Protein AF-A0A2H3KQG9-F1 (afdb_monomer)

Structure (mmCIF, N/CA/C/O backbone):
data_AF-A0A2H3KQG9-F1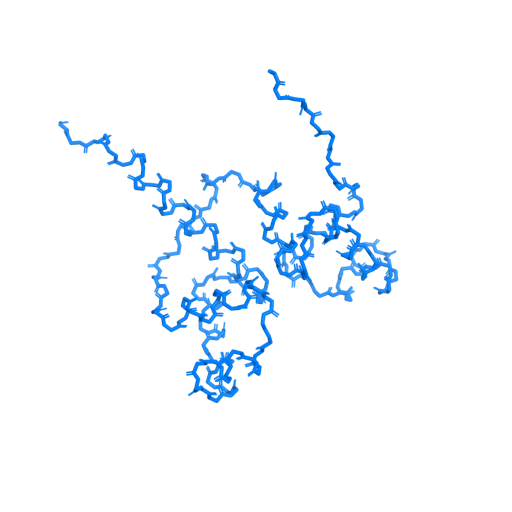
#
_entry.id   AF-A0A2H3KQG9-F1
#
loop_
_atom_site.group_PDB
_atom_site.id
_atom_site.type_symbol
_atom_site.label_atom_id
_atom_site.label_alt_id
_atom_site.label_comp_id
_atom_site.label_asym_id
_atom_site.label_entity_id
_atom_site.label_seq_id
_atom_site.pdbx_PDB_ins_code
_atom_site.Cartn_x
_atom_site.Cartn_y
_atom_site.Cartn_z
_atom_site.occupancy
_atom_site.B_iso_or_equiv
_atom_site.auth_seq_id
_atom_site.auth_comp_id
_atom_site.auth_asym_id
_atom_site.auth_atom_id
_atom_site.pdbx_PDB_model_num
ATOM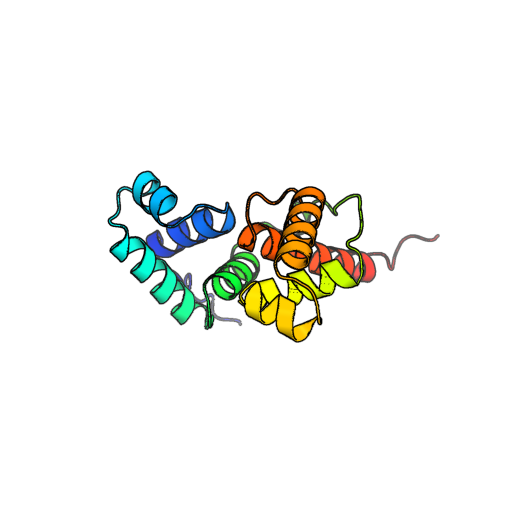 1 N N . MET A 1 1 ? -30.375 9.074 -8.360 1.00 32.75 1 MET A N 1
ATOM 2 C CA . MET A 1 1 ? -29.918 9.380 -6.988 1.00 32.75 1 MET A CA 1
ATOM 3 C C . MET A 1 1 ? -28.963 8.277 -6.554 1.00 32.75 1 MET A C 1
ATOM 5 O O . MET A 1 1 ? -29.445 7.164 -6.377 1.00 32.75 1 MET A O 1
ATOM 9 N N . PRO A 1 2 ? -27.638 8.489 -6.470 1.00 36.84 2 PRO A N 1
ATOM 10 C CA . PRO A 1 2 ? -26.754 7.449 -5.963 1.00 36.84 2 PRO A CA 1
ATOM 11 C C . PRO A 1 2 ? -26.959 7.352 -4.448 1.00 36.84 2 PRO A C 1
ATOM 13 O O . PRO A 1 2 ? -26.798 8.327 -3.719 1.00 36.84 2 PRO A O 1
ATOM 16 N N . THR A 1 3 ? -27.390 6.180 -3.995 1.00 39.91 3 THR A N 1
ATOM 17 C CA . THR A 1 3 ? -27.485 5.800 -2.585 1.00 39.91 3 THR A CA 1
ATOM 18 C C . THR A 1 3 ? -26.174 6.116 -1.876 1.00 39.91 3 THR A C 1
ATOM 20 O O . THR A 1 3 ? -25.122 5.599 -2.253 1.00 39.91 3 THR A O 1
ATOM 23 N N . ILE A 1 4 ? -26.250 6.962 -0.849 1.00 45.50 4 ILE A N 1
ATOM 24 C CA . ILE A 1 4 ? -25.166 7.250 0.093 1.00 45.50 4 ILE A CA 1
ATOM 25 C C . ILE A 1 4 ? -24.890 5.942 0.841 1.00 45.50 4 ILE A C 1
ATOM 27 O O . ILE A 1 4 ? -25.519 5.639 1.853 1.00 45.50 4 ILE A O 1
ATOM 31 N N . ASN A 1 5 ? -24.031 5.097 0.274 1.00 45.66 5 ASN A N 1
ATOM 32 C CA . ASN A 1 5 ? -23.670 3.830 0.885 1.00 45.66 5 ASN A CA 1
ATOM 33 C C . ASN A 1 5 ? -22.787 4.144 2.101 1.00 45.66 5 ASN A C 1
ATOM 35 O O . ASN A 1 5 ? -21.781 4.845 1.977 1.00 45.66 5 ASN A O 1
ATOM 39 N N . ARG A 1 6 ? -23.215 3.676 3.280 1.00 52.88 6 ARG A N 1
ATOM 40 C CA . ARG A 1 6 ? -22.482 3.722 4.560 1.00 52.88 6 ARG A CA 1
ATOM 41 C C . ARG A 1 6 ? -21.002 3.360 4.362 1.00 52.88 6 ARG A C 1
ATOM 43 O O . ARG A 1 6 ? -20.697 2.620 3.427 1.00 52.88 6 ARG A O 1
ATOM 50 N N . PRO A 1 7 ? -20.086 3.811 5.246 1.00 56.03 7 PRO A N 1
ATOM 51 C CA . PRO A 1 7 ? -18.671 3.502 5.092 1.00 56.03 7 PRO A CA 1
ATOM 52 C C . PRO A 1 7 ? -18.502 1.984 4.977 1.00 56.03 7 PRO A C 1
ATOM 54 O O . PRO A 1 7 ? -18.901 1.236 5.867 1.00 56.03 7 PRO A O 1
ATOM 57 N N . LEU A 1 8 ? -17.954 1.548 3.839 1.00 73.38 8 LEU A N 1
ATOM 58 C CA . LEU A 1 8 ? -17.726 0.145 3.492 1.00 73.38 8 LEU A CA 1
ATOM 59 C C . LEU A 1 8 ? -16.904 -0.573 4.579 1.00 73.38 8 LEU A C 1
ATOM 61 O O . LEU A 1 8 ? -17.028 -1.783 4.744 1.00 73.38 8 LEU A O 1
ATOM 65 N N . LEU A 1 9 ? -16.111 0.186 5.349 1.00 84.75 9 LEU A N 1
ATOM 66 C CA . LEU A 1 9 ? -15.284 -0.274 6.461 1.00 84.75 9 LEU A CA 1
ATOM 67 C C . LEU A 1 9 ? -15.798 0.184 7.833 1.00 84.75 9 LEU A C 1
ATOM 69 O O . LEU A 1 9 ? -16.327 1.284 7.997 1.00 84.75 9 LEU A O 1
ATOM 73 N N . THR A 1 10 ? -15.562 -0.647 8.849 1.00 89.88 10 THR A N 1
ATOM 74 C CA . THR A 1 10 ? -15.782 -0.278 10.256 1.00 89.88 10 THR A CA 1
ATOM 75 C C . THR A 1 10 ? -14.740 0.747 10.728 1.00 89.88 10 THR A C 1
ATOM 77 O O . THR A 1 10 ? -13.658 0.824 10.143 1.00 89.88 10 THR A O 1
ATOM 80 N N . PRO A 1 11 ? -14.988 1.504 11.818 1.00 89.44 11 PRO A N 1
ATOM 81 C CA . PRO A 1 11 ? -14.005 2.452 12.354 1.00 89.44 11 PRO A CA 1
ATOM 82 C C . PRO A 1 11 ? -12.636 1.819 12.647 1.00 89.44 11 PRO A C 1
ATOM 84 O O . PRO A 1 11 ? -11.604 2.396 12.320 1.00 89.44 11 PRO A O 1
ATOM 87 N N . ARG A 1 12 ? -12.618 0.589 13.184 1.00 90.56 12 ARG A N 1
ATOM 88 C CA . ARG A 1 12 ? -11.374 -0.140 13.481 1.00 90.56 12 ARG A CA 1
ATOM 89 C C . ARG A 1 12 ? -10.616 -0.556 12.229 1.00 90.56 12 ARG A C 1
ATOM 91 O O . ARG A 1 12 ? -9.397 -0.426 12.186 1.00 90.56 12 ARG A O 1
ATOM 98 N N . GLU A 1 13 ? -11.323 -1.016 11.204 1.00 92.31 13 GLU A N 1
ATOM 99 C CA . GLU A 1 13 ? -10.710 -1.292 9.904 1.00 92.31 13 GLU A CA 1
ATOM 100 C C . GLU A 1 13 ? -10.140 -0.010 9.286 1.00 92.31 13 GLU A C 1
ATOM 102 O O . GLU A 1 13 ? -9.042 -0.027 8.741 1.00 92.31 13 GLU A O 1
ATOM 107 N N . HIS A 1 14 ? -10.845 1.113 9.437 1.00 91.94 14 HIS A N 1
ATOM 108 C CA . HIS A 1 14 ? -10.384 2.433 9.017 1.00 91.94 14 HIS A CA 1
ATOM 109 C C . HIS A 1 14 ? -9.067 2.829 9.695 1.00 91.94 14 HIS A C 1
ATOM 111 O O . HIS A 1 14 ? -8.133 3.259 9.019 1.00 91.94 14 HIS A O 1
ATOM 117 N N . ASP A 1 15 ? -8.969 2.663 11.015 1.00 93.44 15 ASP A N 1
ATOM 118 C CA . ASP A 1 15 ? -7.755 2.983 11.769 1.00 93.44 15 ASP A CA 1
ATOM 119 C C . ASP A 1 15 ? -6.575 2.113 11.329 1.00 93.44 15 ASP A C 1
ATOM 121 O O . ASP A 1 15 ? -5.486 2.628 11.070 1.00 93.44 15 ASP A O 1
ATOM 125 N N . VAL A 1 16 ? -6.803 0.808 11.160 1.00 94.25 16 VAL A N 1
ATOM 126 C CA . VAL A 1 16 ? -5.787 -0.123 10.651 1.00 94.25 16 VAL A CA 1
ATOM 127 C C . VAL A 1 16 ? -5.335 0.287 9.248 1.00 94.25 16 VAL A C 1
ATOM 129 O O . VAL A 1 16 ? -4.136 0.428 9.010 1.00 94.25 16 VAL A O 1
ATOM 132 N N . MET A 1 17 ? -6.265 0.543 8.326 1.00 92.88 17 MET A N 1
ATOM 133 C CA . MET A 1 1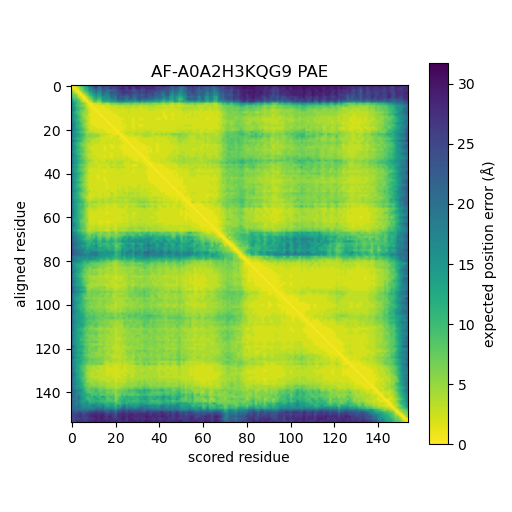7 ? -5.940 0.915 6.945 1.00 92.88 17 MET A CA 1
ATOM 134 C C . MET A 1 17 ? -5.245 2.276 6.852 1.00 92.88 17 MET A C 1
ATOM 136 O O . MET A 1 17 ? -4.327 2.436 6.046 1.00 92.88 17 MET A O 1
ATOM 140 N N . ARG A 1 18 ? -5.590 3.233 7.724 1.00 92.12 18 ARG A N 1
ATOM 141 C CA . ARG A 1 18 ? -4.868 4.508 7.849 1.00 92.12 18 ARG A CA 1
ATOM 142 C C . ARG A 1 18 ? -3.409 4.274 8.245 1.00 92.12 18 ARG A C 1
ATOM 144 O O . ARG A 1 18 ? -2.514 4.845 7.629 1.00 92.12 18 ARG A O 1
ATOM 151 N N . LEU A 1 19 ? -3.144 3.402 9.217 1.00 91.69 19 LEU A N 1
ATOM 152 C CA . LEU A 1 19 ? -1.770 3.095 9.625 1.00 91.69 19 LEU A CA 1
ATOM 153 C C . LEU A 1 19 ? -0.994 2.319 8.554 1.00 91.69 19 LEU A C 1
ATOM 155 O O . LEU A 1 19 ? 0.195 2.590 8.359 1.00 91.69 19 LEU A O 1
ATOM 159 N N . VAL A 1 20 ? -1.664 1.427 7.813 1.00 91.88 20 VAL A N 1
ATOM 160 C CA . VAL A 1 20 ? -1.088 0.752 6.636 1.00 91.88 20 VAL A CA 1
ATOM 161 C C . VAL A 1 20 ? -0.676 1.773 5.571 1.00 91.88 20 VAL A C 1
ATOM 163 O O . VAL A 1 20 ? 0.430 1.660 5.039 1.00 91.88 20 VAL A O 1
ATOM 166 N N . LEU A 1 21 ? -1.510 2.784 5.294 1.00 88.88 21 LEU A N 1
ATOM 167 C CA . LEU A 1 21 ? -1.168 3.886 4.385 1.00 88.88 21 LEU A CA 1
ATOM 168 C C . LEU A 1 21 ? 0.041 4.689 4.869 1.00 88.88 21 LEU A C 1
ATOM 170 O O . LEU A 1 21 ? 0.940 4.969 4.081 1.00 88.88 21 LEU A O 1
ATOM 174 N N . CYS A 1 22 ? 0.101 5.009 6.164 1.00 85.75 22 CYS A N 1
ATOM 175 C CA . CYS A 1 22 ? 1.250 5.690 6.774 1.00 85.75 22 CYS A CA 1
ATOM 176 C C . CYS A 1 22 ? 2.525 4.831 6.786 1.00 85.75 22 CYS A C 1
ATOM 178 O O . CYS A 1 22 ? 3.601 5.300 7.145 1.00 85.75 22 CYS A O 1
ATOM 180 N N . GLY A 1 23 ? 2.411 3.567 6.393 1.00 86.44 23 GLY A N 1
ATOM 181 C CA . GLY A 1 23 ? 3.528 2.679 6.182 1.00 86.44 23 GLY A CA 1
ATOM 182 C C . GLY A 1 23 ? 3.941 1.848 7.397 1.00 86.44 23 GLY A C 1
ATOM 183 O O . GLY A 1 23 ? 5.030 1.265 7.390 1.00 86.44 23 GLY A O 1
ATOM 184 N N . HIS A 1 24 ? 3.075 1.750 8.404 1.00 86.19 24 HIS A N 1
ATOM 185 C CA . HIS A 1 24 ? 3.325 0.944 9.593 1.00 86.19 24 HIS A CA 1
ATOM 186 C C . HIS A 1 24 ? 3.297 -0.549 9.250 1.00 86.19 24 HIS A C 1
ATOM 188 O O . HIS A 1 24 ? 2.472 -1.021 8.459 1.00 86.19 24 HIS A O 1
ATOM 194 N N . ASN A 1 25 ? 4.217 -1.302 9.850 1.00 90.88 25 ASN A N 1
ATOM 195 C CA . ASN A 1 25 ? 4.166 -2.758 9.835 1.00 90.88 25 ASN A CA 1
ATOM 196 C C . ASN A 1 25 ? 3.148 -3.277 10.864 1.00 90.88 25 ASN A C 1
ATOM 198 O O . ASN A 1 25 ? 2.693 -2.541 11.736 1.00 90.88 25 ASN A O 1
ATOM 202 N N . ASP A 1 26 ? 2.803 -4.558 10.780 1.00 91.19 26 ASP A N 1
ATOM 203 C CA . ASP A 1 26 ? 1.715 -5.136 11.576 1.00 91.19 26 ASP A CA 1
ATOM 204 C C . ASP A 1 26 ? 1.991 -5.058 13.089 1.00 91.19 26 ASP A C 1
ATOM 206 O O . ASP A 1 26 ? 1.065 -4.852 13.869 1.00 91.19 26 ASP A O 1
ATOM 210 N N . GLY A 1 27 ? 3.263 -5.124 13.504 1.00 91.50 27 GLY A N 1
ATOM 211 C CA . GLY A 1 27 ? 3.677 -4.941 14.900 1.00 91.50 27 GLY A CA 1
ATOM 212 C C . GLY A 1 27 ? 3.536 -3.505 15.392 1.00 91.50 27 GLY A C 1
ATOM 213 O O . GLY A 1 27 ? 3.056 -3.280 16.498 1.00 91.50 27 GLY A O 1
ATOM 214 N N . GLN A 1 28 ? 3.887 -2.527 14.559 1.00 92.81 28 GLN A N 1
ATOM 215 C CA . GLN A 1 28 ? 3.680 -1.113 14.866 1.00 92.81 28 GLN A CA 1
ATOM 216 C C . GLN A 1 28 ? 2.187 -0.777 14.944 1.00 92.81 28 GLN A C 1
ATOM 218 O O . GLN A 1 28 ? 1.767 -0.082 15.863 1.00 92.81 28 GLN A O 1
ATOM 223 N N . ILE A 1 29 ? 1.376 -1.317 14.028 1.00 92.88 29 ILE A N 1
ATOM 224 C CA . ILE A 1 29 ? -0.086 -1.159 14.048 1.00 92.88 29 ILE A CA 1
ATOM 225 C C . ILE A 1 29 ? -0.669 -1.773 15.325 1.00 92.88 29 ILE A C 1
ATOM 227 O O . ILE A 1 29 ? -1.487 -1.144 15.992 1.00 92.88 29 ILE A O 1
ATOM 231 N N . ALA A 1 30 ? -0.231 -2.984 15.678 1.00 94.75 30 ALA A N 1
ATOM 232 C CA . ALA A 1 30 ? -0.659 -3.680 16.886 1.00 94.75 30 ALA A CA 1
ATOM 233 C C . ALA A 1 30 ? -0.343 -2.862 18.144 1.00 94.75 30 ALA A C 1
ATOM 235 O O . ALA A 1 30 ? -1.232 -2.625 18.960 1.00 94.75 30 ALA A O 1
ATOM 236 N N . ALA A 1 31 ? 0.890 -2.362 18.257 1.00 94.12 31 ALA A N 1
ATOM 237 C CA . ALA A 1 31 ? 1.311 -1.523 19.372 1.00 94.12 31 ALA A CA 1
ATOM 238 C C . ALA A 1 31 ? 0.509 -0.214 19.449 1.00 94.12 31 ALA A C 1
ATOM 240 O O . ALA A 1 31 ? 0.063 0.174 20.524 1.00 94.12 31 ALA A O 1
ATOM 241 N N . GLN A 1 32 ? 0.282 0.446 18.311 1.00 94.12 32 GLN A N 1
ATOM 242 C CA . GLN A 1 32 ? -0.385 1.746 18.261 1.00 94.12 32 GLN A CA 1
ATOM 243 C C . GLN A 1 32 ? -1.895 1.668 18.516 1.00 94.12 32 GLN A C 1
ATOM 245 O O . GLN A 1 32 ? -2.479 2.609 19.046 1.00 94.12 32 GLN A O 1
ATOM 250 N N . LEU A 1 33 ? -2.536 0.560 18.139 1.00 94.88 33 LEU A N 1
ATOM 251 C CA . LEU A 1 33 ? -3.969 0.345 18.354 1.00 94.88 33 LEU A CA 1
ATOM 252 C C . LEU A 1 33 ? -4.279 -0.492 19.601 1.00 94.88 33 LEU A C 1
ATOM 254 O O . LEU A 1 33 ? -5.456 -0.746 19.861 1.00 94.88 33 LEU A O 1
ATOM 258 N N . TYR A 1 34 ? -3.256 -0.905 20.357 1.00 95.31 34 TYR A N 1
ATOM 259 C CA . TYR A 1 34 ? -3.364 -1.818 21.501 1.00 95.31 34 TYR A CA 1
ATOM 260 C C . TYR A 1 34 ? -4.087 -3.127 21.139 1.00 95.31 34 TYR A C 1
ATOM 262 O O . TYR A 1 34 ? -5.015 -3.566 21.818 1.00 95.31 34 TYR A O 1
ATOM 270 N N . LEU A 1 35 ? -3.679 -3.741 20.026 1.00 93.50 35 LEU A N 1
ATOM 271 C CA . LEU A 1 35 ? -4.250 -4.976 19.484 1.00 93.50 35 LEU A CA 1
ATOM 272 C C . LEU A 1 35 ? -3.219 -6.108 19.468 1.00 93.50 35 LEU A C 1
ATOM 274 O O . LEU A 1 35 ? -2.014 -5.876 19.452 1.00 93.50 35 LEU A O 1
ATOM 278 N N . GLY A 1 36 ? -3.695 -7.352 19.395 1.00 94.88 36 GLY A N 1
ATOM 279 C CA . GLY A 1 36 ? -2.839 -8.487 19.056 1.00 94.88 36 GLY A CA 1
ATOM 280 C C . GLY A 1 36 ? -2.434 -8.462 17.577 1.00 94.88 36 GLY A C 1
ATOM 281 O O . GLY A 1 36 ? -3.223 -8.062 16.720 1.00 94.88 36 GLY A O 1
ATOM 282 N N . LEU A 1 37 ? -1.229 -8.952 17.258 1.00 94.06 37 LEU A N 1
ATOM 283 C CA . LEU A 1 37 ? -0.726 -9.064 15.877 1.00 94.06 37 LEU A CA 1
ATOM 284 C C . LEU A 1 37 ? -1.717 -9.771 14.944 1.00 94.06 37 LEU A C 1
ATOM 286 O O . LEU A 1 37 ? -2.013 -9.279 13.859 1.00 94.06 37 LEU A O 1
ATOM 290 N N . HIS A 1 38 ? -2.274 -10.899 15.392 1.00 95.06 38 HIS A N 1
ATOM 291 C CA . HIS A 1 38 ? -3.248 -11.652 14.607 1.00 95.06 38 HIS A CA 1
ATOM 292 C C . HIS A 1 38 ? -4.527 -10.845 14.352 1.00 95.06 38 HIS A C 1
ATOM 294 O O . HIS A 1 38 ? -5.056 -10.860 13.247 1.00 95.06 38 HIS A O 1
ATOM 300 N N . THR A 1 39 ? -4.980 -10.063 15.335 1.00 95.12 39 THR A N 1
ATOM 301 C CA . THR A 1 39 ? -6.145 -9.184 15.194 1.00 95.12 39 THR A CA 1
ATOM 302 C C . THR A 1 39 ? -5.923 -8.128 14.111 1.00 95.12 39 THR A C 1
ATOM 304 O O . THR A 1 39 ? -6.829 -7.851 13.328 1.00 95.12 39 THR A O 1
ATOM 307 N N . VAL A 1 40 ? -4.714 -7.565 14.023 1.00 94.75 40 VAL A N 1
ATOM 308 C CA . VAL A 1 40 ? -4.349 -6.634 12.945 1.00 94.75 40 VAL A CA 1
ATOM 309 C C . VAL A 1 40 ? -4.428 -7.324 11.587 1.00 94.75 40 VAL A C 1
ATOM 311 O O . VAL A 1 40 ? -5.050 -6.785 10.674 1.00 94.75 40 VAL A O 1
ATOM 314 N N . THR A 1 41 ? -3.853 -8.523 11.453 1.00 93.88 41 THR A N 1
ATOM 315 C CA . THR A 1 41 ? -3.933 -9.302 10.210 1.00 93.88 41 THR A CA 1
ATOM 316 C C . THR A 1 41 ? -5.385 -9.556 9.807 1.00 93.88 41 THR A C 1
ATOM 318 O O . THR A 1 41 ? -5.741 -9.309 8.654 1.00 93.88 41 THR A O 1
ATOM 321 N N . THR A 1 42 ? -6.240 -9.945 10.756 1.00 94.56 42 THR A N 1
ATOM 322 C CA . THR A 1 42 ? -7.676 -10.138 10.526 1.00 94.56 42 THR A CA 1
ATOM 323 C C . THR A 1 42 ? -8.346 -8.854 10.043 1.00 94.56 42 THR A C 1
ATOM 325 O O . THR A 1 42 ? -9.069 -8.885 9.050 1.00 94.56 42 THR A O 1
ATOM 328 N N . TYR A 1 43 ? -8.086 -7.705 10.676 1.00 94.31 43 TYR A N 1
ATOM 329 C CA . TYR A 1 43 ? -8.659 -6.433 10.225 1.00 94.31 43 TYR A CA 1
ATOM 330 C C . TYR A 1 43 ? -8.190 -6.038 8.821 1.00 94.31 43 TYR A C 1
ATOM 332 O O . TYR A 1 43 ? -9.009 -5.581 8.027 1.00 94.31 43 TYR A O 1
ATOM 340 N N . ILE A 1 44 ? -6.914 -6.254 8.481 1.00 93.25 44 ILE A N 1
ATOM 341 C CA . ILE A 1 44 ? -6.396 -6.006 7.124 1.00 93.25 44 ILE A CA 1
ATOM 342 C C . ILE A 1 44 ? -7.101 -6.915 6.107 1.00 93.25 44 ILE A C 1
ATOM 344 O O . ILE A 1 44 ? -7.469 -6.453 5.029 1.00 93.25 44 ILE A O 1
ATOM 348 N N . GLN A 1 45 ? -7.316 -8.191 6.437 1.00 92.38 45 GLN A N 1
ATOM 349 C CA . GLN A 1 45 ? -8.012 -9.144 5.567 1.00 92.38 45 GLN A CA 1
ATOM 350 C C . GLN A 1 45 ? -9.489 -8.783 5.376 1.00 92.38 45 GLN A C 1
ATOM 352 O O . GLN A 1 45 ? -9.964 -8.764 4.243 1.00 92.38 45 GLN A O 1
ATOM 357 N N . LEU A 1 46 ? -10.204 -8.447 6.454 1.00 92.88 46 LEU A N 1
ATOM 358 C CA . LEU A 1 46 ? -11.605 -8.019 6.392 1.00 92.88 46 LEU A CA 1
ATOM 359 C C . LEU A 1 46 ? -11.760 -6.729 5.583 1.00 92.88 46 LEU A C 1
ATOM 361 O O . LEU A 1 46 ? -12.624 -6.649 4.711 1.00 92.88 46 LEU A O 1
ATOM 365 N N . ALA A 1 47 ? -10.894 -5.743 5.830 1.00 92.06 47 ALA A N 1
ATOM 366 C CA . ALA A 1 47 ? -10.835 -4.511 5.053 1.00 92.06 47 ALA A CA 1
ATOM 367 C C . ALA A 1 47 ? -10.556 -4.793 3.571 1.00 92.06 47 ALA A C 1
ATOM 369 O O . ALA A 1 47 ? -11.228 -4.244 2.700 1.00 92.06 47 ALA A O 1
ATOM 370 N N . GLY A 1 48 ? -9.601 -5.682 3.285 1.00 91.38 48 GLY A N 1
ATOM 371 C CA . GLY A 1 48 ? -9.278 -6.126 1.934 1.00 91.38 48 GLY A CA 1
ATOM 372 C C . GLY A 1 48 ? -10.475 -6.761 1.233 1.00 91.38 48 GLY A C 1
ATOM 373 O O . GLY A 1 48 ? -10.817 -6.336 0.138 1.00 91.38 48 GLY A O 1
ATOM 374 N N . HIS A 1 49 ? -11.168 -7.696 1.882 1.00 91.56 49 HIS A N 1
ATOM 375 C CA . HIS A 1 49 ? -12.363 -8.337 1.333 1.00 91.56 49 HIS A CA 1
ATOM 376 C C . HIS A 1 49 ? -13.480 -7.326 1.044 1.00 91.56 49 HIS A C 1
ATOM 378 O O . HIS A 1 49 ? -14.077 -7.343 -0.027 1.00 91.56 49 HIS A O 1
ATOM 384 N N . LYS A 1 50 ? -13.730 -6.393 1.970 1.00 90.88 50 LYS A N 1
ATOM 385 C CA . LYS A 1 50 ? -14.728 -5.328 1.791 1.00 90.88 50 LYS A CA 1
ATOM 386 C C . LYS A 1 50 ? -14.386 -4.400 0.630 1.00 90.88 50 LYS A C 1
ATOM 388 O O . LYS A 1 50 ? -15.282 -3.983 -0.089 1.00 90.88 50 LYS A O 1
ATOM 393 N N . LEU A 1 51 ? -13.102 -4.112 0.432 1.00 89.38 51 LEU A N 1
ATOM 394 C CA . LEU A 1 51 ? -12.599 -3.311 -0.685 1.00 89.38 51 LEU A CA 1
ATOM 395 C C . LEU A 1 51 ? -12.383 -4.129 -1.967 1.00 89.38 51 LEU A C 1
ATOM 397 O O . LEU A 1 51 ? -11.902 -3.575 -2.954 1.00 89.38 51 LEU A O 1
ATOM 401 N N . ASP A 1 52 ? -12.704 -5.426 -1.982 1.00 89.56 52 ASP A N 1
ATOM 402 C CA . ASP A 1 52 ? -12.433 -6.324 -3.111 1.00 89.56 52 ASP A CA 1
ATOM 403 C C . ASP A 1 52 ? -10.938 -6.320 -3.521 1.00 89.56 52 ASP A C 1
ATOM 405 O O . ASP A 1 52 ? -10.541 -6.268 -4.684 1.00 89.56 52 ASP A O 1
ATOM 409 N N . ALA A 1 53 ? -10.049 -6.241 -2.539 1.00 88.62 53 ALA A N 1
ATOM 410 C CA . ALA A 1 53 ? -8.616 -6.166 -2.750 1.00 88.62 53 ALA A CA 1
ATOM 411 C C . ALA A 1 53 ? -7.955 -7.531 -2.559 1.00 88.62 53 ALA A C 1
ATOM 413 O O . ALA A 1 53 ? -7.996 -8.113 -1.477 1.00 88.62 53 ALA A O 1
ATOM 414 N N . ALA A 1 54 ? -7.247 -7.990 -3.591 1.00 86.75 54 ALA A N 1
ATOM 415 C CA . ALA A 1 54 ? -6.535 -9.268 -3.568 1.00 86.75 54 ALA A CA 1
ATOM 416 C C . ALA A 1 54 ? -5.340 -9.301 -2.594 1.00 86.75 54 ALA A C 1
ATOM 418 O O . ALA A 1 54 ? -4.867 -10.370 -2.218 1.00 86.75 54 ALA A O 1
ATOM 419 N N . ASN A 1 55 ? -4.806 -8.141 -2.204 1.00 90.44 55 ASN A N 1
ATOM 420 C CA . ASN A 1 55 ? -3.689 -8.044 -1.270 1.00 90.44 55 ASN A CA 1
ATOM 421 C C . ASN A 1 55 ? -3.694 -6.707 -0.522 1.00 90.44 55 ASN A C 1
ATOM 423 O O . ASN A 1 55 ? -4.378 -5.760 -0.910 1.00 90.44 55 ASN A O 1
ATOM 427 N N . ARG A 1 56 ? -2.872 -6.612 0.532 1.00 89.38 56 ARG A N 1
ATOM 428 C CA . ARG A 1 56 ? -2.782 -5.410 1.377 1.00 89.38 56 ARG A CA 1
ATOM 429 C C . ARG A 1 56 ? -2.383 -4.141 0.619 1.00 89.38 56 ARG A C 1
ATOM 431 O O . ARG A 1 56 ? -2.776 -3.057 1.031 1.00 89.38 56 ARG A O 1
ATOM 438 N N . THR A 1 57 ? -1.600 -4.248 -0.458 1.00 90.69 57 THR A N 1
ATOM 439 C CA . THR A 1 57 ? -1.163 -3.083 -1.243 1.00 90.69 57 THR A CA 1
ATOM 440 C C . THR A 1 57 ? -2.309 -2.548 -2.089 1.00 90.69 57 THR A C 1
ATOM 442 O O . THR A 1 57 ? -2.596 -1.358 -2.032 1.00 90.69 57 THR A O 1
ATOM 445 N N . VAL A 1 58 ? -3.028 -3.426 -2.788 1.00 90.19 58 VAL A N 1
ATOM 446 C CA . VAL A 1 58 ? -4.256 -3.071 -3.511 1.00 90.19 58 VAL A CA 1
ATOM 447 C C . VAL A 1 58 ? -5.316 -2.556 -2.540 1.00 90.19 58 VAL A C 1
ATOM 449 O O . VAL A 1 58 ? -6.014 -1.599 -2.854 1.00 90.19 58 VAL A O 1
ATOM 452 N N . ALA A 1 59 ? -5.406 -3.132 -1.340 1.00 91.00 59 ALA A N 1
ATOM 453 C CA . ALA A 1 59 ? -6.346 -2.688 -0.317 1.00 91.00 59 ALA A CA 1
ATOM 454 C C . ALA A 1 59 ? -6.028 -1.258 0.135 1.00 91.00 59 ALA A C 1
ATOM 456 O O . ALA A 1 59 ? -6.925 -0.426 0.203 1.00 91.00 59 ALA A O 1
ATOM 457 N N . ALA A 1 60 ? -4.750 -0.955 0.372 1.00 91.56 60 ALA A N 1
ATOM 458 C CA . ALA A 1 60 ? -4.281 0.389 0.683 1.00 91.56 60 ALA A CA 1
ATOM 459 C C . ALA A 1 60 ? -4.576 1.377 -0.460 1.00 91.56 60 ALA A C 1
ATOM 461 O O . ALA A 1 60 ? -5.110 2.453 -0.211 1.00 91.56 60 ALA A O 1
ATOM 462 N N . LEU A 1 61 ? -4.310 0.994 -1.713 1.00 90.19 61 LEU A N 1
ATOM 463 C CA . LEU A 1 61 ? -4.602 1.820 -2.889 1.00 90.19 61 LEU A CA 1
ATOM 464 C C . LEU A 1 61 ? -6.097 2.113 -3.037 1.00 90.19 61 LEU A C 1
ATOM 466 O O . LEU A 1 61 ? -6.487 3.267 -3.177 1.00 90.19 61 LEU A O 1
ATOM 470 N N . LYS A 1 62 ? -6.947 1.083 -2.970 1.00 89.50 62 LYS A N 1
ATOM 471 C CA . LYS A 1 62 ? -8.403 1.251 -3.036 1.00 89.50 62 LYS A CA 1
ATOM 472 C C . LYS A 1 62 ? -8.911 2.102 -1.875 1.00 89.50 62 LYS A C 1
ATOM 474 O O . LYS A 1 62 ? -9.722 2.998 -2.083 1.00 89.50 62 LYS A O 1
ATOM 479 N N . TYR A 1 63 ? -8.402 1.869 -0.669 1.00 91.00 63 TYR A N 1
ATOM 480 C CA . TYR A 1 63 ? -8.746 2.677 0.494 1.00 91.00 63 TYR A CA 1
ATOM 481 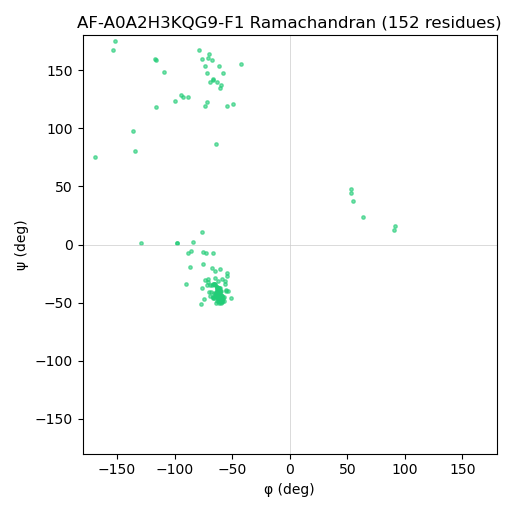C C . TYR A 1 63 ? -8.362 4.151 0.297 1.00 91.00 63 TYR A C 1
ATOM 483 O O . TYR A 1 63 ? -9.185 5.018 0.564 1.00 91.00 63 TYR A O 1
ATOM 491 N N . ASP A 1 64 ? -7.178 4.455 -0.240 1.00 89.56 64 ASP A N 1
ATOM 492 C CA . ASP A 1 64 ? -6.785 5.832 -0.562 1.00 89.56 64 ASP A CA 1
ATOM 493 C C . ASP A 1 64 ? -7.673 6.470 -1.640 1.00 89.56 64 ASP A C 1
ATOM 495 O O . ASP A 1 64 ? -8.050 7.633 -1.544 1.00 89.56 64 ASP A O 1
ATOM 499 N N . LEU A 1 65 ? -8.081 5.706 -2.652 1.00 85.25 65 LEU A N 1
ATOM 500 C CA . LEU A 1 65 ? -8.984 6.214 -3.686 1.00 85.25 65 LEU A CA 1
ATOM 501 C C . LEU A 1 65 ? -10.370 6.581 -3.135 1.00 85.25 65 LEU A C 1
ATOM 503 O O . LEU A 1 65 ? -10.977 7.530 -3.634 1.00 85.25 65 LEU A O 1
ATOM 507 N N . HIS A 1 66 ? -10.858 5.849 -2.129 1.00 85.50 66 HIS A N 1
ATOM 508 C CA . HIS A 1 66 ? -12.176 6.062 -1.522 1.00 85.50 66 HIS A CA 1
ATOM 509 C C . HIS A 1 66 ? -12.169 7.041 -0.338 1.00 85.50 66 HIS A C 1
ATOM 511 O O . HIS A 1 66 ? -13.145 7.763 -0.148 1.00 85.50 66 HIS A O 1
ATOM 517 N N . TYR A 1 67 ? -11.096 7.059 0.455 1.00 85.81 67 TYR A N 1
ATOM 518 C CA . TYR A 1 67 ? -11.014 7.757 1.745 1.00 85.81 67 TYR A CA 1
ATOM 519 C C . TYR A 1 67 ? -9.783 8.659 1.888 1.00 85.81 67 TYR A C 1
ATOM 521 O O . TYR A 1 67 ? -9.566 9.244 2.952 1.00 85.81 67 TYR A O 1
ATOM 529 N N . GLY A 1 68 ? -8.945 8.739 0.857 1.00 80.62 68 GLY A N 1
ATOM 530 C CA . GLY A 1 68 ? -7.771 9.596 0.838 1.00 80.62 68 GLY A CA 1
ATOM 531 C C . GLY A 1 68 ? -8.129 11.082 0.757 1.00 80.62 68 GLY A C 1
ATOM 532 O O . GLY A 1 68 ? -9.261 11.450 0.425 1.00 80.62 68 GLY A O 1
ATOM 533 N N . PRO A 1 69 ? -7.163 11.961 1.069 1.00 75.62 69 PRO A N 1
ATOM 534 C CA . PRO A 1 69 ? -7.351 13.396 0.943 1.00 75.62 69 PRO A CA 1
ATOM 535 C C . PRO A 1 69 ? -7.628 13.787 -0.519 1.00 75.62 69 PRO A C 1
ATOM 537 O O . PRO A 1 69 ? -7.201 13.094 -1.449 1.00 75.62 69 PRO A O 1
ATOM 540 N N . PRO A 1 70 ? -8.328 14.910 -0.752 1.00 70.69 70 PRO A N 1
ATOM 541 C CA . PRO A 1 70 ? -8.555 15.408 -2.101 1.00 70.69 70 PRO A CA 1
ATOM 542 C C . PRO A 1 70 ? -7.222 15.657 -2.818 1.00 70.69 70 PRO A C 1
ATOM 544 O O . PRO A 1 70 ? -6.231 16.054 -2.205 1.00 70.69 70 PRO A O 1
ATOM 547 N N . LEU A 1 71 ? -7.214 15.454 -4.140 1.00 67.56 71 LEU A N 1
ATOM 548 C CA . LEU A 1 71 ? -6.010 15.556 -4.977 1.00 67.56 71 LEU A CA 1
ATOM 549 C C . LEU A 1 71 ? -5.287 16.901 -4.830 1.00 67.56 71 LEU A C 1
ATOM 551 O O . LEU A 1 71 ? -4.075 16.954 -4.980 1.00 67.56 71 LEU A O 1
ATOM 555 N N . THR A 1 72 ? -6.004 17.969 -4.482 1.00 64.19 72 THR A N 1
ATOM 556 C CA . THR A 1 72 ? -5.451 19.308 -4.235 1.00 64.19 72 THR A CA 1
ATOM 557 C C . THR A 1 72 ? -4.431 19.371 -3.097 1.00 64.19 72 THR A C 1
ATOM 559 O O . THR A 1 72 ? -3.628 20.296 -3.074 1.00 64.19 72 THR A O 1
ATOM 562 N N . ALA A 1 73 ? -4.434 18.409 -2.172 1.00 66.50 73 ALA A N 1
ATOM 563 C CA . ALA A 1 73 ? -3.447 18.315 -1.096 1.00 66.50 73 ALA A CA 1
ATOM 564 C C . ALA A 1 73 ? -2.191 17.515 -1.487 1.00 66.50 73 ALA A C 1
ATOM 566 O O . ALA A 1 73 ? -1.242 17.442 -0.709 1.00 66.50 73 ALA A O 1
ATOM 567 N N . CYS A 1 74 ? -2.184 16.879 -2.661 1.00 62.38 74 CYS A N 1
ATOM 568 C CA . CYS A 1 74 ? -1.046 16.101 -3.126 1.00 62.38 74 CYS A CA 1
ATOM 569 C C . CYS A 1 74 ? -0.079 17.016 -3.899 1.00 62.38 74 CYS A C 1
ATOM 571 O O . CYS A 1 74 ? -0.466 17.712 -4.836 1.00 62.38 74 CYS A O 1
ATOM 573 N N . THR A 1 75 ? 1.196 17.009 -3.518 1.00 63.44 75 THR A N 1
ATOM 574 C CA . THR A 1 75 ? 2.244 17.752 -4.228 1.00 63.44 75 THR A CA 1
ATOM 575 C C . THR A 1 75 ? 2.885 16.827 -5.263 1.00 63.44 75 THR A C 1
ATOM 577 O O . THR A 1 75 ? 3.322 15.733 -4.896 1.00 63.44 75 THR A O 1
ATOM 580 N N . PRO A 1 76 ? 2.971 17.211 -6.551 1.00 65.06 76 PRO A N 1
ATOM 581 C CA . PRO A 1 76 ? 3.698 16.410 -7.529 1.00 65.06 76 PRO A CA 1
ATOM 582 C C . PRO A 1 76 ? 5.169 16.303 -7.111 1.00 65.06 76 PRO A C 1
ATOM 584 O O . PRO A 1 76 ? 5.789 17.298 -6.732 1.00 65.06 76 PRO A O 1
ATOM 587 N N . CYS A 1 77 ? 5.747 15.100 -7.174 1.00 62.81 77 CYS A N 1
ATOM 588 C CA . CYS A 1 77 ? 7.179 14.945 -6.939 1.00 62.81 77 CYS A CA 1
ATOM 589 C C . CYS A 1 77 ? 7.970 15.769 -7.961 1.00 62.81 77 CYS A C 1
ATOM 591 O O . CYS A 1 77 ? 7.687 15.738 -9.160 1.00 62.81 77 CYS A O 1
ATOM 593 N N . ALA A 1 78 ? 9.007 16.456 -7.488 1.00 60.97 78 ALA A N 1
ATOM 594 C CA . ALA A 1 78 ? 9.866 17.275 -8.338 1.00 60.97 78 ALA A CA 1
ATOM 595 C C . ALA A 1 78 ? 10.653 16.449 -9.374 1.00 60.97 78 ALA A C 1
ATOM 597 O O . ALA A 1 78 ? 11.069 16.985 -10.398 1.00 60.97 78 ALA A O 1
ATOM 598 N N . THR A 1 79 ? 10.865 15.149 -9.125 1.00 72.62 79 THR A N 1
ATOM 599 C CA . THR A 1 79 ? 11.617 14.258 -10.019 1.00 72.62 79 THR A CA 1
ATOM 600 C C . THR A 1 79 ? 10.736 13.141 -10.581 1.00 72.62 79 THR A C 1
ATOM 602 O O . THR A 1 79 ? 10.240 12.313 -9.816 1.00 72.62 79 THR A O 1
ATOM 605 N N . PRO A 1 80 ? 10.561 13.065 -11.913 1.00 77.50 80 PRO A N 1
ATOM 606 C CA . PRO A 1 80 ? 9.818 11.976 -12.524 1.00 77.50 80 PRO A CA 1
ATOM 607 C C . PRO A 1 80 ? 10.567 10.648 -12.353 1.00 77.50 80 PRO A C 1
ATOM 609 O O . PRO A 1 80 ? 11.795 10.575 -12.456 1.00 77.50 80 PRO A O 1
ATOM 612 N N . LEU A 1 81 ? 9.813 9.577 -12.108 1.00 84.38 81 LEU A N 1
ATOM 613 C CA . LEU A 1 81 ? 10.353 8.220 -12.078 1.00 84.38 81 LEU A CA 1
ATOM 614 C C . LEU A 1 81 ? 10.824 7.797 -13.471 1.00 84.38 81 LEU A C 1
ATOM 616 O O . LEU A 1 81 ? 10.168 8.080 -14.475 1.00 84.38 81 LEU A O 1
ATOM 620 N N . SER A 1 82 ? 11.931 7.061 -13.524 1.00 88.56 82 SER A N 1
ATOM 621 C CA . SER A 1 82 ? 12.400 6.438 -14.761 1.00 88.56 82 SER A CA 1
ATOM 622 C C . SER A 1 82 ? 11.439 5.331 -15.228 1.00 88.56 82 SER A C 1
ATOM 624 O O . SER A 1 82 ? 10.735 4.743 -14.403 1.00 88.56 82 SER A O 1
ATOM 626 N N . PRO A 1 83 ? 11.451 4.952 -16.519 1.00 87.31 83 PRO A N 1
ATOM 627 C CA . PRO A 1 83 ? 10.584 3.886 -17.033 1.00 87.31 83 PRO A CA 1
ATOM 628 C C . PRO A 1 83 ? 10.741 2.547 -16.294 1.00 87.31 83 PRO A C 1
ATOM 630 O O . PRO A 1 83 ? 9.776 1.810 -16.103 1.00 87.31 83 PRO A O 1
ATOM 633 N N . ARG A 1 84 ? 11.960 2.229 -15.832 1.00 88.25 84 ARG A N 1
ATOM 634 C CA . ARG A 1 84 ? 12.213 1.022 -15.029 1.00 88.25 84 ARG A CA 1
ATOM 635 C C . ARG A 1 84 ? 11.588 1.122 -13.644 1.00 88.25 84 ARG A C 1
ATOM 637 O O . ARG A 1 84 ? 10.967 0.170 -13.189 1.00 88.25 84 ARG A O 1
ATOM 644 N N . GLU A 1 85 ? 11.736 2.265 -12.986 1.00 90.31 85 GLU A N 1
ATOM 645 C CA . GLU A 1 85 ? 11.138 2.512 -11.673 1.00 90.31 85 GLU A CA 1
ATOM 646 C C . GLU A 1 85 ? 9.608 2.483 -11.732 1.00 90.31 85 GLU A C 1
ATOM 648 O O . GLU A 1 85 ? 8.990 1.883 -10.857 1.00 90.31 85 GLU A O 1
ATOM 653 N N . GLN A 1 86 ? 9.012 3.043 -12.791 1.00 90.50 86 GLN A N 1
ATOM 654 C CA . GLN A 1 86 ? 7.572 2.961 -13.057 1.00 90.50 86 GLN A CA 1
ATOM 655 C C . GLN A 1 86 ? 7.107 1.502 -13.147 1.00 90.50 86 GLN A C 1
ATOM 657 O O . GLN A 1 86 ? 6.198 1.088 -12.434 1.00 90.50 86 GLN A O 1
ATOM 662 N N . LYS A 1 87 ? 7.806 0.672 -13.925 1.00 91.94 87 LYS A N 1
ATOM 663 C CA . LYS A 1 87 ? 7.425 -0.738 -14.069 1.00 91.94 87 LYS A CA 1
ATOM 664 C C . LYS A 1 87 ? 7.599 -1.547 -12.782 1.00 91.94 87 LYS A C 1
ATOM 666 O O . LYS A 1 87 ? 6.811 -2.445 -12.490 1.00 91.94 87 LYS A O 1
ATOM 671 N N . VAL A 1 88 ? 8.619 -1.218 -11.985 1.00 93.56 88 VAL A N 1
ATOM 672 C CA . VAL A 1 88 ? 8.808 -1.806 -10.653 1.00 93.56 88 VAL A CA 1
ATOM 673 C C . VAL A 1 88 ? 7.640 -1.438 -9.734 1.00 93.56 88 VAL A C 1
ATOM 675 O O . VAL A 1 88 ? 7.086 -2.331 -9.094 1.00 93.56 88 VAL A O 1
ATOM 678 N N . ILE A 1 89 ? 7.240 -0.164 -9.663 1.00 92.06 89 ILE A N 1
ATOM 679 C CA . ILE A 1 89 ? 6.174 0.268 -8.746 1.00 92.06 89 ILE A CA 1
ATOM 680 C C . ILE A 1 89 ? 4.786 -0.210 -9.173 1.00 92.06 89 ILE A C 1
ATOM 682 O O . ILE A 1 89 ? 3.988 -0.557 -8.307 1.00 92.06 89 ILE A O 1
ATOM 686 N N . GLU A 1 90 ? 4.524 -0.336 -10.475 1.00 91.69 90 GLU A N 1
ATOM 687 C CA . GLU A 1 90 ? 3.302 -0.957 -11.007 1.00 91.69 90 GLU A CA 1
ATOM 688 C C . GLU A 1 90 ? 3.156 -2.411 -10.532 1.00 91.69 90 GLU A C 1
ATOM 690 O O . GLU A 1 90 ? 2.095 -2.821 -10.059 1.00 91.69 90 GLU A O 1
ATOM 695 N N . MET A 1 91 ? 4.238 -3.192 -10.568 1.00 92.62 91 MET A N 1
ATOM 696 C CA . MET A 1 91 ? 4.215 -4.557 -10.037 1.00 92.62 91 MET A CA 1
ATOM 697 C C . MET A 1 91 ? 4.151 -4.597 -8.507 1.00 92.62 91 MET A C 1
ATOM 699 O O . MET A 1 91 ? 3.511 -5.473 -7.930 1.00 92.62 91 MET A O 1
ATOM 703 N N . VAL A 1 92 ? 4.783 -3.651 -7.809 1.00 92.25 92 VAL A N 1
ATOM 704 C CA . VAL A 1 92 ? 4.614 -3.537 -6.351 1.00 92.25 92 VAL A CA 1
ATOM 705 C C . VAL A 1 92 ? 3.155 -3.271 -6.002 1.00 92.25 92 VAL A C 1
ATOM 707 O O . VAL A 1 92 ? 2.652 -3.871 -5.051 1.00 92.25 92 VAL A O 1
ATOM 710 N N . ALA A 1 93 ? 2.484 -2.412 -6.767 1.00 89.44 93 ALA A N 1
ATOM 711 C CA . ALA A 1 93 ? 1.085 -2.063 -6.587 1.00 89.44 93 ALA A CA 1
ATOM 712 C C . ALA A 1 93 ? 0.137 -3.239 -6.834 1.00 89.44 93 ALA A C 1
ATOM 714 O O . ALA A 1 93 ? -0.848 -3.380 -6.113 1.00 89.44 93 ALA A O 1
ATOM 715 N N . SER A 1 94 ? 0.473 -4.131 -7.771 1.00 88.00 94 SER A N 1
ATOM 716 C CA . SER A 1 94 ? -0.249 -5.395 -7.952 1.00 88.00 94 SER A CA 1
ATOM 717 C C . SER A 1 94 ? 0.025 -6.418 -6.842 1.00 88.00 94 SER A C 1
ATOM 719 O O . SER A 1 94 ? -0.652 -7.441 -6.771 1.00 88.00 94 SER A O 1
ATOM 721 N N . GLY A 1 95 ? 0.965 -6.138 -5.932 1.00 89.56 95 GLY A N 1
ATOM 722 C CA . GLY A 1 95 ? 1.339 -7.004 -4.813 1.00 89.56 95 GLY A CA 1
ATOM 723 C C . GLY A 1 95 ? 2.468 -7.987 -5.123 1.00 89.56 95 GLY A C 1
ATOM 724 O O . GLY A 1 95 ? 2.711 -8.894 -4.328 1.00 89.56 95 GLY A O 1
ATOM 725 N N . ALA A 1 96 ? 3.186 -7.822 -6.239 1.00 90.44 96 ALA A N 1
ATOM 726 C CA . ALA A 1 96 ? 4.292 -8.703 -6.599 1.00 90.44 96 ALA A CA 1
ATOM 727 C C . ALA A 1 96 ? 5.438 -8.638 -5.575 1.00 90.44 96 ALA A C 1
ATOM 729 O O . ALA A 1 96 ? 5.812 -7.572 -5.076 1.00 90.44 96 ALA A O 1
ATOM 730 N N . SER A 1 97 ? 6.035 -9.789 -5.264 1.00 91.25 97 SER A N 1
ATOM 731 C CA . SER A 1 97 ? 7.232 -9.849 -4.419 1.00 91.25 97 SER A CA 1
ATOM 732 C C . SER A 1 97 ? 8.480 -9.427 -5.197 1.00 91.25 97 SER A C 1
ATOM 734 O O . SER A 1 97 ? 8.518 -9.523 -6.422 1.00 91.25 97 SER A O 1
ATOM 736 N N . ASP A 1 98 ? 9.541 -9.029 -4.494 1.00 92.44 98 ASP A N 1
ATOM 737 C CA . ASP A 1 98 ? 10.806 -8.616 -5.119 1.00 92.44 98 ASP A CA 1
ATOM 738 C C . ASP A 1 98 ? 11.382 -9.714 -6.034 1.00 92.44 98 ASP A C 1
ATOM 740 O O . ASP A 1 98 ? 11.988 -9.412 -7.058 1.00 92.44 98 ASP A O 1
ATOM 744 N N . ARG A 1 99 ? 11.144 -10.993 -5.698 1.00 93.44 99 ARG A N 1
ATOM 745 C CA . ARG A 1 99 ? 11.517 -12.156 -6.523 1.00 93.44 99 ARG A CA 1
ATOM 746 C C . ARG A 1 99 ? 10.729 -12.217 -7.825 1.00 93.44 99 ARG A C 1
ATOM 748 O O . ARG A 1 99 ? 11.324 -12.431 -8.875 1.00 93.44 99 ARG A O 1
ATOM 755 N N . VAL A 1 100 ? 9.415 -12.008 -7.758 1.00 94.19 100 VAL A N 1
ATOM 756 C CA . VAL A 1 100 ? 8.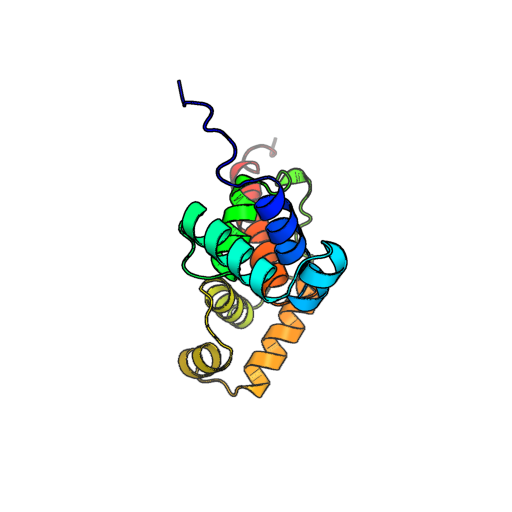550 -11.974 -8.947 1.00 94.19 100 VAL A CA 1
ATOM 757 C C . VAL A 1 100 ? 8.935 -10.794 -9.839 1.00 94.19 100 VAL A C 1
ATOM 759 O O . VAL A 1 100 ? 9.074 -10.958 -11.045 1.00 94.19 100 VAL A O 1
ATOM 762 N N . ILE A 1 101 ? 9.204 -9.631 -9.240 1.00 93.62 101 ILE A N 1
ATOM 763 C CA . ILE A 1 101 ? 9.652 -8.427 -9.950 1.00 93.62 101 ILE A CA 1
ATOM 764 C C . ILE A 1 101 ? 10.992 -8.670 -10.656 1.00 93.62 101 ILE A C 1
ATOM 766 O O . ILE A 1 101 ? 11.139 -8.344 -11.832 1.00 93.62 101 ILE A O 1
ATOM 770 N N . ALA A 1 102 ? 11.960 -9.257 -9.949 1.00 94.44 102 ALA A N 1
ATOM 771 C CA . ALA A 1 102 ? 13.276 -9.593 -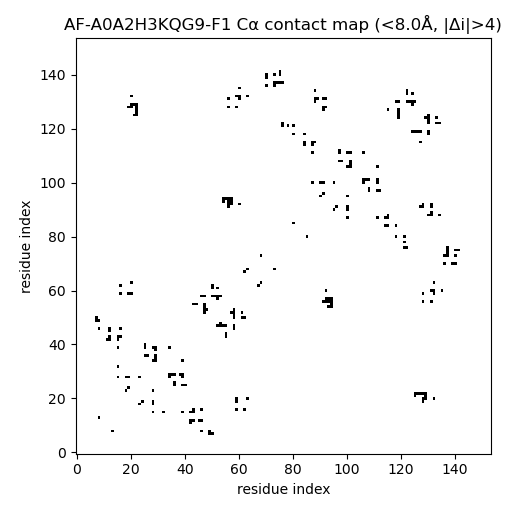10.486 1.00 94.44 102 ALA A CA 1
ATOM 772 C C . ALA A 1 102 ? 13.173 -10.543 -11.685 1.00 94.44 102 ALA A C 1
ATOM 774 O O . ALA A 1 102 ? 13.766 -10.278 -12.730 1.00 94.44 102 ALA A O 1
ATOM 775 N N . ALA A 1 103 ? 12.364 -11.599 -11.559 1.00 95.12 103 ALA A N 1
ATOM 776 C CA . ALA A 1 103 ? 12.125 -12.551 -12.637 1.00 95.12 103 ALA A CA 1
ATOM 777 C C . ALA A 1 103 ? 11.463 -11.889 -13.856 1.00 95.12 103 ALA A C 1
ATOM 779 O O . ALA A 1 103 ? 11.922 -12.078 -14.977 1.00 95.12 103 ALA A O 1
ATOM 780 N N . HIS A 1 104 ? 10.431 -11.068 -13.640 1.00 94.12 104 HIS A N 1
ATOM 781 C CA . HIS A 1 104 ? 9.673 -10.433 -14.720 1.00 94.12 104 HIS A CA 1
ATOM 782 C C . HIS A 1 104 ? 10.460 -9.330 -15.450 1.00 94.12 104 HIS A C 1
ATOM 784 O O . HIS A 1 104 ? 10.216 -9.063 -16.626 1.00 94.12 104 HIS A O 1
ATOM 790 N N . LEU A 1 105 ? 11.388 -8.651 -14.769 1.00 93.00 105 LEU A N 1
ATOM 791 C CA . LEU A 1 105 ? 12.212 -7.591 -15.367 1.00 93.00 105 LEU A CA 1
ATOM 792 C C . LEU A 1 105 ? 13.596 -8.069 -15.808 1.00 93.00 105 LEU A C 1
ATOM 794 O O . LEU A 1 105 ? 14.376 -7.251 -16.292 1.00 93.00 105 LEU A O 1
ATOM 798 N N . HIS A 1 106 ? 13.908 -9.357 -15.639 1.00 93.44 106 HIS A N 1
ATOM 799 C CA . HIS A 1 106 ? 15.239 -9.921 -15.875 1.00 93.44 106 HIS A CA 1
ATOM 800 C C . HIS A 1 106 ? 16.343 -9.165 -15.109 1.00 93.44 106 HIS A C 1
ATOM 802 O O . HIS A 1 106 ? 17.399 -8.841 -15.649 1.00 93.44 106 HIS A O 1
ATOM 808 N N . LEU A 1 107 ? 16.083 -8.856 -13.835 1.00 92.88 107 LEU A N 1
ATOM 809 C CA . LEU A 1 107 ? 16.999 -8.144 -12.942 1.00 92.88 107 LEU A CA 1
ATOM 810 C C . LEU A 1 107 ? 17.427 -9.030 -11.773 1.00 92.88 107 LEU A C 1
ATOM 812 O O . LEU A 1 107 ? 16.729 -9.964 -11.386 1.00 92.88 107 LEU A O 1
ATOM 816 N N . SER A 1 108 ? 18.553 -8.693 -11.143 1.00 94.94 108 SER A N 1
ATOM 817 C CA . SER A 1 108 ? 18.914 -9.301 -9.861 1.00 94.94 108 SER A CA 1
ATOM 818 C C . SER A 1 108 ? 18.034 -8.758 -8.724 1.00 94.94 108 SER A C 1
ATOM 820 O O . SER A 1 108 ? 17.580 -7.610 -8.762 1.00 94.94 108 SER A O 1
ATOM 822 N N . LEU A 1 109 ? 17.846 -9.549 -7.661 1.00 95.12 109 LEU A N 1
ATOM 823 C CA . LEU A 1 109 ? 17.142 -9.105 -6.448 1.00 95.12 109 LEU A CA 1
ATOM 824 C C . LEU A 1 109 ? 17.752 -7.835 -5.843 1.00 95.12 109 LEU A C 1
ATOM 826 O O . LEU A 1 109 ? 17.026 -6.947 -5.397 1.00 95.12 109 LEU A O 1
ATOM 830 N N . SER A 1 110 ? 19.081 -7.739 -5.837 1.00 94.88 110 SER A N 1
ATOM 831 C CA . SER A 1 110 ? 19.807 -6.573 -5.331 1.00 94.88 110 SER A CA 1
ATOM 832 C C . SER A 1 110 ? 19.503 -5.326 -6.161 1.00 94.88 110 SER A C 1
ATOM 834 O O . SER A 1 110 ? 19.228 -4.268 -5.600 1.00 94.88 110 SER A O 1
ATOM 836 N N . THR A 1 111 ? 19.452 -5.462 -7.489 1.00 93.69 111 THR A N 1
ATOM 837 C CA . THR A 1 111 ? 19.088 -4.371 -8.403 1.00 93.69 111 THR A CA 1
ATOM 838 C C . THR A 1 111 ? 17.648 -3.908 -8.180 1.00 93.69 111 THR A C 1
ATOM 840 O O . THR A 1 111 ? 17.397 -2.708 -8.103 1.00 93.69 111 THR A O 1
ATOM 843 N N . VAL A 1 112 ? 16.700 -4.836 -7.997 1.00 94.19 112 VAL A N 1
ATOM 844 C CA . VAL A 1 112 ? 15.305 -4.490 -7.666 1.00 94.19 112 VAL A CA 1
ATOM 845 C C . VAL A 1 112 ? 15.227 -3.729 -6.344 1.00 94.19 112 VAL A C 1
ATOM 847 O O . VAL A 1 112 ? 14.577 -2.689 -6.278 1.00 94.19 112 VAL A O 1
ATOM 850 N N . ARG A 1 113 ? 15.929 -4.186 -5.301 1.00 92.94 113 ARG A N 1
ATOM 851 C CA . ARG A 1 113 ? 15.979 -3.492 -4.003 1.00 92.94 113 ARG A CA 1
ATOM 852 C C . ARG A 1 113 ? 16.562 -2.087 -4.120 1.00 92.94 113 ARG A C 1
ATOM 854 O O . ARG A 1 113 ? 16.029 -1.164 -3.511 1.00 92.94 113 ARG A O 1
ATOM 861 N N . GLN A 1 114 ? 17.606 -1.912 -4.927 1.00 93.44 114 GLN A N 1
ATOM 862 C CA . GLN A 1 114 ? 18.192 -0.600 -5.193 1.00 93.44 114 GLN A CA 1
ATOM 863 C C . GLN A 1 114 ? 17.213 0.320 -5.939 1.00 93.44 114 GLN A C 1
ATOM 865 O O . GLN A 1 114 ? 17.063 1.481 -5.559 1.00 93.44 114 GLN A O 1
ATOM 870 N N . HIS A 1 115 ? 16.491 -0.192 -6.942 1.00 91.62 115 HIS A N 1
ATOM 871 C CA . HIS A 1 115 ? 15.428 0.563 -7.610 1.00 91.62 115 HIS A CA 1
ATOM 872 C C . HIS A 1 115 ? 14.303 0.950 -6.647 1.00 91.62 115 HIS A C 1
ATOM 874 O O . HIS A 1 115 ? 13.876 2.100 -6.652 1.00 91.62 115 HIS A O 1
ATOM 880 N N . LEU A 1 116 ? 13.862 0.035 -5.779 1.00 91.94 116 LEU A N 1
ATOM 881 C CA . LEU A 1 116 ? 12.845 0.319 -4.762 1.00 91.94 116 LEU A CA 1
ATOM 882 C C . LEU A 1 116 ? 13.309 1.378 -3.760 1.00 91.94 116 LEU A C 1
ATOM 884 O O . LEU A 1 116 ? 12.508 2.217 -3.356 1.00 91.94 116 LEU A O 1
ATOM 888 N N . LEU A 1 117 ? 14.583 1.357 -3.364 1.00 92.12 117 LEU A N 1
ATOM 889 C CA . LEU A 1 117 ? 15.159 2.368 -2.482 1.00 92.12 117 LEU A CA 1
ATOM 890 C C . LEU A 1 117 ? 15.165 3.747 -3.151 1.00 92.12 117 LEU A C 1
ATOM 892 O O . LEU A 1 117 ? 14.666 4.703 -2.562 1.00 92.12 117 LEU A O 1
ATOM 896 N N . SER A 1 118 ? 15.674 3.841 -4.384 1.00 90.88 118 SER A N 1
ATOM 897 C CA . SER A 1 118 ? 15.726 5.108 -5.124 1.00 90.88 118 SER A CA 1
ATOM 898 C C . SER A 1 118 ? 14.325 5.658 -5.402 1.00 90.88 118 SER A C 1
ATOM 900 O O . SER A 1 118 ? 14.057 6.828 -5.142 1.00 90.88 118 SER A O 1
ATOM 902 N N . LEU A 1 119 ? 13.394 4.799 -5.826 1.00 91.44 119 LEU A N 1
ATOM 903 C CA . LEU A 1 119 ? 11.996 5.165 -6.028 1.00 91.44 119 LEU A CA 1
ATOM 904 C C . LEU A 1 119 ? 11.350 5.680 -4.737 1.00 91.44 119 LEU A C 1
ATOM 906 O O . LEU A 1 119 ? 10.703 6.722 -4.749 1.00 91.44 119 LEU A O 1
ATOM 910 N N . ARG A 1 120 ? 11.545 4.990 -3.610 1.00 90.50 120 ARG A N 1
ATOM 911 C CA . ARG A 1 120 ? 11.016 5.438 -2.316 1.00 90.50 120 ARG A CA 1
ATOM 912 C C . ARG A 1 120 ? 11.569 6.795 -1.906 1.00 90.50 120 ARG A C 1
ATOM 914 O O . ARG A 1 120 ? 10.809 7.608 -1.399 1.00 90.50 120 ARG A O 1
ATOM 921 N N . GLN A 1 121 ? 12.856 7.047 -2.137 1.00 89.62 121 GLN A N 1
ATOM 922 C CA . GLN A 1 121 ? 13.468 8.349 -1.865 1.00 89.62 121 GLN A CA 1
ATOM 923 C C . GLN A 1 121 ? 12.862 9.448 -2.745 1.00 89.62 121 GLN A C 1
ATOM 925 O O . GLN A 1 121 ? 12.483 10.492 -2.226 1.00 89.62 121 GLN A O 1
ATOM 930 N N . LYS A 1 122 ? 12.690 9.193 -4.049 1.00 88.88 122 LYS A N 1
ATOM 931 C CA . LYS A 1 122 ? 12.056 10.138 -4.988 1.00 88.88 122 LYS A CA 1
ATOM 932 C C . LYS A 1 122 ? 10.605 10.454 -4.626 1.00 88.88 122 LYS A C 1
ATOM 934 O O . LYS A 1 122 ? 10.168 11.591 -4.770 1.00 88.88 122 LYS A O 1
ATOM 939 N N . LEU A 1 123 ? 9.869 9.452 -4.149 1.00 86.75 123 LEU A N 1
ATOM 940 C CA . LEU A 1 123 ? 8.471 9.585 -3.735 1.00 86.75 123 LEU A CA 1
ATOM 941 C C . LEU A 1 123 ? 8.305 10.059 -2.281 1.00 86.75 123 LEU A C 1
ATOM 943 O O . LEU A 1 123 ? 7.177 10.256 -1.847 1.00 86.75 123 LEU A O 1
ATOM 947 N N . GLY A 1 124 ? 9.389 10.200 -1.509 1.00 86.69 124 GLY A N 1
ATOM 948 C CA . GLY A 1 124 ? 9.315 10.527 -0.079 1.00 86.69 124 GLY A CA 1
ATOM 949 C C . GLY A 1 124 ? 8.616 9.454 0.768 1.00 86.69 124 GLY A C 1
ATOM 950 O O . GLY A 1 124 ? 8.087 9.747 1.836 1.00 86.69 124 GLY A O 1
ATOM 951 N N . ALA A 1 125 ? 8.584 8.206 0.296 1.00 88.00 125 ALA A N 1
ATOM 952 C CA . ALA A 1 125 ? 7.773 7.151 0.883 1.00 88.00 125 ALA A CA 1
ATOM 953 C C . ALA A 1 125 ? 8.553 6.287 1.900 1.00 88.00 125 ALA A C 1
ATOM 955 O O . ALA A 1 125 ? 9.593 5.698 1.567 1.00 88.00 125 ALA A O 1
ATOM 956 N N . PRO A 1 126 ? 8.024 6.095 3.125 1.00 85.88 126 PRO A N 1
ATOM 957 C CA . PRO A 1 126 ? 8.696 5.333 4.177 1.00 85.88 126 PRO A CA 1
ATOM 958 C C . PRO A 1 126 ? 8.654 3.820 3.952 1.00 85.88 126 PRO A C 1
ATOM 960 O O . PRO A 1 126 ? 9.425 3.082 4.567 1.00 85.88 126 PRO A O 1
ATOM 963 N N . ASN A 1 127 ? 7.777 3.319 3.079 1.00 89.19 127 ASN A N 1
ATOM 964 C CA . ASN A 1 127 ? 7.724 1.904 2.739 1.00 89.19 127 ASN A CA 1
ATOM 965 C C . ASN A 1 127 ? 7.195 1.659 1.315 1.00 89.19 127 ASN A C 1
ATOM 967 O O . ASN A 1 127 ? 6.791 2.584 0.616 1.00 89.19 127 ASN A O 1
ATOM 971 N N . ARG A 1 128 ? 7.205 0.393 0.878 1.00 89.44 128 ARG A N 1
ATOM 972 C CA . ARG A 1 128 ? 6.750 -0.001 -0.470 1.00 89.44 128 ARG A CA 1
ATOM 973 C C . ARG A 1 128 ? 5.257 0.244 -0.725 1.00 89.44 128 ARG A C 1
ATOM 975 O O . ARG A 1 128 ? 4.879 0.451 -1.869 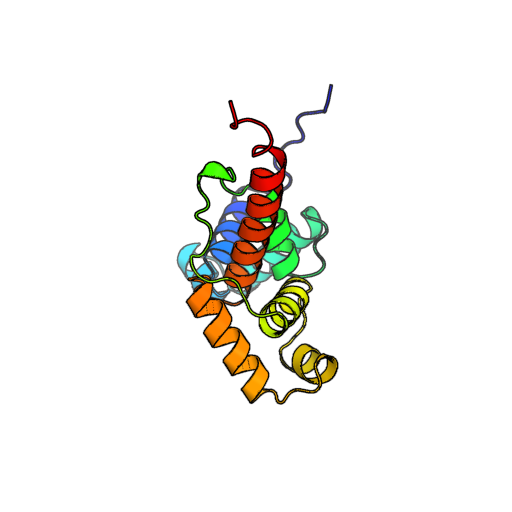1.00 89.44 128 ARG A O 1
ATOM 982 N N . ILE A 1 129 ? 4.418 0.200 0.312 1.00 90.94 129 ILE A N 1
ATOM 983 C CA . ILE A 1 129 ? 2.967 0.407 0.184 1.00 90.94 129 ILE A CA 1
ATOM 984 C C . ILE A 1 129 ? 2.682 1.896 0.016 1.00 90.94 129 ILE A C 1
ATOM 986 O O . ILE A 1 129 ? 2.042 2.280 -0.954 1.00 90.94 129 ILE A O 1
ATOM 990 N N . ALA A 1 130 ? 3.233 2.726 0.902 1.00 88.88 130 ALA A N 1
ATOM 991 C CA . ALA A 1 130 ? 3.192 4.177 0.801 1.00 88.88 130 ALA A CA 1
ATOM 992 C C . ALA A 1 130 ? 3.768 4.650 -0.541 1.00 88.88 130 ALA A C 1
ATOM 994 O O . ALA A 1 130 ? 3.187 5.516 -1.176 1.00 88.88 130 ALA A O 1
ATOM 995 N N . ALA A 1 131 ? 4.843 4.024 -1.033 1.00 90.62 131 ALA A N 1
ATOM 996 C CA . ALA A 1 131 ? 5.399 4.346 -2.346 1.00 90.62 131 ALA A CA 1
ATOM 997 C C . ALA A 1 131 ? 4.411 4.065 -3.483 1.00 90.62 131 ALA A C 1
ATOM 999 O O . ALA A 1 131 ? 4.271 4.882 -4.387 1.00 90.62 131 ALA A O 1
ATOM 1000 N N . ALA A 1 132 ? 3.706 2.929 -3.439 1.00 91.25 132 ALA A N 1
ATOM 1001 C CA . ALA A 1 132 ? 2.676 2.637 -4.428 1.00 91.25 132 ALA A CA 1
ATOM 1002 C C . ALA A 1 132 ? 1.550 3.678 -4.354 1.00 91.25 132 ALA A C 1
ATOM 1004 O O . ALA A 1 132 ? 1.152 4.220 -5.377 1.00 91.25 132 ALA A O 1
ATOM 1005 N N . VAL A 1 133 ? 1.082 4.010 -3.150 1.00 89.75 133 VAL A N 1
ATOM 1006 C CA . VAL A 1 133 ? 0.022 5.009 -2.946 1.00 89.75 133 VAL A CA 1
ATOM 1007 C C . VAL A 1 133 ? 0.427 6.379 -3.487 1.00 89.75 133 VAL A C 1
ATOM 1009 O O . VAL A 1 133 ? -0.304 6.947 -4.296 1.00 89.75 133 VAL A O 1
ATOM 1012 N N . GLU A 1 134 ? 1.607 6.880 -3.119 1.00 88.31 134 GLU A N 1
ATOM 1013 C CA . GLU A 1 134 ? 2.115 8.168 -3.606 1.00 88.31 134 GLU A CA 1
ATOM 1014 C C . GLU A 1 134 ? 2.268 8.195 -5.128 1.00 88.31 134 GLU A C 1
ATOM 1016 O O . GLU A 1 134 ? 1.882 9.167 -5.778 1.00 88.31 134 GLU A O 1
ATOM 1021 N N . TYR A 1 135 ? 2.743 7.100 -5.725 1.00 89.06 135 TYR A N 1
ATOM 1022 C CA . TYR A 1 135 ? 2.821 6.984 -7.176 1.00 89.06 135 TYR A CA 1
ATOM 1023 C C . TYR A 1 135 ? 1.442 7.126 -7.846 1.00 89.06 135 TYR A C 1
ATOM 1025 O O . TYR A 1 135 ? 1.285 7.925 -8.770 1.00 89.06 135 TYR A O 1
ATOM 1033 N N . TYR A 1 136 ? 0.413 6.418 -7.367 1.00 87.56 136 TYR A N 1
ATOM 1034 C CA . TYR A 1 136 ? -0.932 6.525 -7.948 1.00 87.56 136 TYR A CA 1
ATOM 1035 C C . TYR A 1 136 ? -1.579 7.891 -7.706 1.00 87.56 136 TYR A C 1
ATOM 1037 O O . TYR A 1 136 ? -2.268 8.395 -8.597 1.00 87.56 136 TYR A O 1
ATOM 1045 N N . ARG A 1 137 ? -1.329 8.526 -6.552 1.00 86.62 137 ARG A N 1
ATOM 1046 C CA . ARG A 1 137 ? -1.753 9.911 -6.289 1.00 86.62 137 ARG A CA 1
ATOM 1047 C C . ARG A 1 137 ? -1.175 10.865 -7.327 1.00 86.62 137 ARG A C 1
ATOM 1049 O O . ARG A 1 137 ? -1.920 11.655 -7.905 1.00 86.62 137 ARG A O 1
ATOM 1056 N N . GLN A 1 138 ? 0.117 10.744 -7.628 1.00 83.44 138 GLN A N 1
ATOM 1057 C CA . GLN A 1 138 ? 0.796 11.565 -8.633 1.00 83.44 138 GLN A CA 1
ATOM 1058 C C . GLN A 1 138 ? 0.296 11.297 -10.052 1.00 83.44 138 GLN A C 1
ATOM 1060 O O . GLN A 1 138 ? 0.021 12.242 -10.784 1.00 83.44 138 GLN A O 1
ATOM 1065 N N . VAL A 1 139 ? 0.131 10.035 -10.455 1.00 84.06 139 VAL A N 1
ATOM 1066 C CA . VAL A 1 139 ? -0.396 9.694 -11.789 1.00 84.06 139 VAL A CA 1
ATOM 1067 C C . VAL A 1 139 ? -1.818 10.235 -11.970 1.00 84.06 139 VAL A C 1
ATOM 1069 O O . VAL A 1 139 ? -2.144 10.816 -13.013 1.00 84.06 139 VAL A O 1
ATOM 1072 N N . ARG A 1 140 ? -2.661 10.105 -10.938 1.00 81.69 140 ARG A N 1
ATOM 1073 C CA . ARG A 1 140 ? -4.019 10.663 -10.917 1.00 81.69 140 ARG A CA 1
ATOM 1074 C C . ARG A 1 140 ? -3.998 12.190 -10.990 1.00 81.69 140 ARG A C 1
ATOM 1076 O O . ARG A 1 140 ? -4.764 12.763 -11.760 1.00 81.69 140 ARG A O 1
ATOM 1083 N N . LEU A 1 141 ? -3.096 12.839 -10.257 1.00 77.81 141 LEU A N 1
ATOM 1084 C CA . LEU A 1 141 ? -2.879 14.284 -10.307 1.00 77.81 141 LEU A CA 1
ATOM 1085 C C . LEU A 1 141 ? -2.426 14.778 -11.677 1.00 77.81 141 LEU A C 1
ATOM 1087 O O . LEU A 1 141 ? -2.995 15.728 -12.196 1.00 77.81 141 LEU A O 1
ATOM 1091 N N . LEU A 1 142 ? -1.429 14.135 -12.283 1.00 79.06 142 LEU A N 1
ATOM 1092 C CA . LEU A 1 142 ? -0.935 14.501 -13.610 1.00 79.06 142 LEU A CA 1
ATOM 1093 C C . LEU A 1 142 ? -2.041 14.370 -14.662 1.00 79.06 142 LEU A C 1
ATOM 1095 O O . LEU A 1 142 ? -2.142 15.204 -15.560 1.00 79.06 142 LEU A O 1
ATOM 1099 N N . SER A 1 143 ? -2.892 13.351 -14.529 1.00 79.06 143 SER A N 1
ATOM 1100 C CA . SER A 1 143 ? -4.076 13.181 -15.377 1.00 79.06 143 SER A CA 1
ATOM 1101 C C . SER A 1 143 ? -5.091 14.308 -15.149 1.00 79.06 143 SER A C 1
ATOM 1103 O O . SER A 1 143 ? -5.539 14.929 -16.110 1.00 79.06 143 SER A O 1
ATOM 1105 N N . TYR A 1 144 ? -5.379 14.640 -13.886 1.00 75.06 144 TYR A N 1
ATOM 1106 C CA . TYR A 1 144 ? -6.257 15.751 -13.505 1.00 75.06 144 TYR A CA 1
ATOM 1107 C C . TYR A 1 144 ? -5.749 17.105 -14.034 1.00 75.06 144 TYR A C 1
ATOM 1109 O O . TYR A 1 144 ? -6.500 17.825 -14.683 1.00 75.06 144 TYR A O 1
ATOM 1117 N N . MET A 1 145 ? -4.463 17.420 -13.853 1.00 75.69 145 MET A N 1
ATOM 1118 C CA . MET A 1 145 ? -3.849 18.673 -14.311 1.00 75.69 145 MET A CA 1
ATOM 1119 C C . MET A 1 145 ? -3.865 18.816 -15.837 1.00 75.69 145 MET A C 1
ATOM 1121 O O . MET A 1 145 ? -4.074 19.915 -16.343 1.00 75.69 145 MET A O 1
ATOM 1125 N N . LYS A 1 146 ? -3.681 17.719 -16.587 1.00 73.81 146 LYS A N 1
ATOM 1126 C CA . LYS A 1 146 ? -3.828 17.725 -18.054 1.00 73.81 146 LYS A CA 1
ATOM 1127 C C . LYS A 1 146 ? -5.264 18.022 -18.492 1.00 73.81 146 LYS A C 1
ATOM 1129 O O . LYS A 1 146 ? -5.451 18.677 -19.509 1.00 73.81 146 LYS A O 1
ATOM 1134 N N . MET A 1 147 ? -6.260 17.557 -17.734 1.00 64.25 147 MET A N 1
ATOM 1135 C CA . MET A 1 147 ? -7.682 17.787 -18.019 1.00 64.25 147 MET A CA 1
ATOM 1136 C C . MET A 1 147 ? -8.124 19.212 -17.658 1.00 64.25 147 MET A C 1
ATOM 1138 O O . MET A 1 147 ? -8.907 19.806 -18.390 1.00 64.25 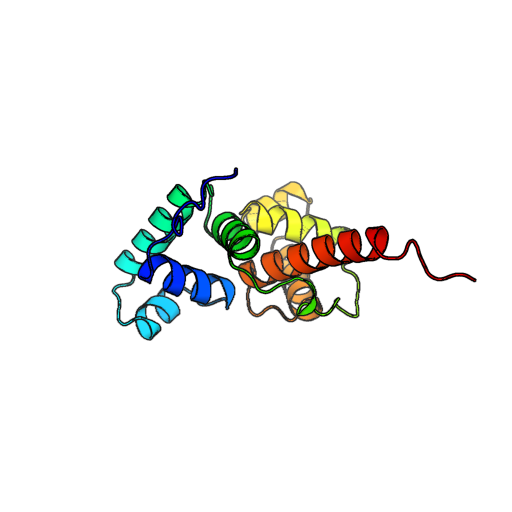147 MET A O 1
ATOM 1142 N N . THR A 1 148 ? -7.612 19.785 -16.564 1.00 67.56 148 THR A N 1
ATOM 1143 C CA . THR A 1 148 ? -7.961 21.150 -16.125 1.00 67.56 148 THR A CA 1
ATOM 1144 C C . THR A 1 148 ? -7.103 22.242 -16.771 1.00 67.56 148 THR A C 1
ATOM 1146 O O . THR A 1 148 ? -7.505 23.399 -16.801 1.00 67.56 148 THR A O 1
ATOM 1149 N N . GLY A 1 149 ? -5.931 21.897 -17.310 1.00 57.91 149 GLY A N 1
ATOM 1150 C CA . GLY A 1 149 ? -4.998 22.816 -17.976 1.00 57.91 149 GLY A CA 1
ATOM 1151 C C . GLY A 1 149 ? -5.388 23.241 -19.398 1.00 57.91 149 GLY A C 1
ATOM 1152 O O . GLY A 1 149 ? -4.569 23.835 -20.093 1.00 57.91 149 GLY A O 1
ATOM 1153 N N . GLY A 1 150 ? -6.617 22.949 -19.840 1.00 47.19 150 GLY A N 1
ATOM 1154 C CA . GLY A 1 150 ? -7.159 23.370 -21.138 1.00 47.19 150 GLY A CA 1
ATOM 1155 C C . GLY A 1 150 ? -7.569 24.847 -21.228 1.00 47.19 150 GLY A C 1
ATOM 1156 O O . GLY A 1 150 ? -7.870 25.311 -22.322 1.00 47.19 150 GLY A O 1
ATOM 1157 N N . THR A 1 151 ? -7.543 25.605 -20.127 1.00 48.91 151 THR A N 1
ATOM 1158 C CA . THR A 1 151 ? -7.986 27.008 -20.123 1.00 48.91 151 THR A CA 1
ATOM 1159 C C . THR A 1 151 ? -6.998 27.898 -19.375 1.00 48.91 151 THR A C 1
ATOM 1161 O O . THR A 1 151 ? -7.213 28.220 -18.215 1.00 48.91 151 THR A O 1
ATOM 1164 N N . SER A 1 152 ? -5.901 28.286 -20.031 1.00 44.53 152 SER A N 1
ATOM 1165 C CA . SER A 1 152 ? -5.301 29.621 -19.853 1.00 44.53 152 SER A CA 1
ATOM 1166 C C . SER A 1 152 ? -4.231 29.877 -20.921 1.00 44.53 152 SER A C 1
ATOM 1168 O O . SER A 1 152 ? -3.028 29.819 -20.669 1.00 44.53 152 SER A O 1
ATOM 1170 N N . ARG A 1 153 ? -4.680 30.160 -22.144 1.00 46.72 153 ARG A N 1
ATOM 1171 C CA . ARG A 1 153 ? -3.985 31.073 -23.057 1.00 46.72 153 ARG A CA 1
ATOM 1172 C C . ARG A 1 153 ? -5.045 31.964 -23.686 1.00 46.72 153 ARG A C 1
ATOM 1174 O O . ARG A 1 153 ? -5.699 31.530 -24.625 1.00 46.72 153 ARG A O 1
ATOM 1181 N N . HIS A 1 154 ? -5.219 33.158 -23.137 1.00 39.69 154 HIS A N 1
ATOM 1182 C CA . HIS A 1 154 ? -5.531 34.361 -23.897 1.00 39.69 154 HIS A CA 1
ATOM 1183 C C . HIS A 1 154 ? -5.124 35.586 -23.092 1.00 39.69 154 HIS A C 1
ATOM 1185 O O . HIS A 1 154 ? -5.343 35.563 -21.861 1.00 39.69 154 HIS A O 1
#

Foldseek 3Di:
DPPPDDDLADPLLVLLLVVVLLPDDLVRSCVVVVHDSVVSVVSLVSLCVSLVHPDSLLSSQSCCVVPNDPLVPQDAQPDDQDPLLVLLLVCVSNVDDLVRSCVVVVHDSVVSVVSQVVLCVSLVHPDSSNSSNSVVSNVVSVVVCVVVVPDDDD

Mean predicted aligned error: 7.38 Å

Solvent-accessible surface area (backbone atoms only — not comparable to full-atom values): 8810 Å² total; per-residue (Å²): 132,85,76,86,71,69,75,84,56,54,74,67,35,46,54,52,48,51,38,42,48,74,39,49,50,59,65,56,46,10,64,75,69,76,47,53,54,67,58,43,52,51,37,53,49,53,42,11,58,66,64,72,23,94,38,73,40,37,23,39,42,52,45,41,74,76,71,45,80,62,70,89,80,60,76,72,61,94,58,82,75,51,77,66,47,48,54,50,41,54,40,42,37,73,53,49,49,65,67,56,51,13,64,76,67,78,45,52,60,68,56,47,51,50,45,52,51,52,47,18,61,57,60,72,26,89,30,76,53,22,29,30,43,50,51,53,52,40,56,52,43,56,53,50,51,63,66,66,63,78,76,82,87,129

pLDDT: mean 84.2, std 14.21, range [32.75, 95.31]

Organism: NCBI:txid1506545

Nearest PDB structures (foldseek):
  6jqs-assembly1_A  TM=9.178E-01  e=1.611E-02  Paenisporosarcina sp. TG-14
  3qp6-assembly1_A-2  TM=7.527E-01  e=4.485E-03  Chromobacterium violaceum
  6cbq-assembly1_A  TM=6.668E-01  e=1.611E-02  Pseudomonas aeruginosa
  7r3g-assembly1_B  TM=6.177E-01  e=2.767E-02  Pseudomonas aeruginosa PAO1
  4zms-assembly1_B  TM=3.655E-01  e=3.508E-03  Streptococcus pneumoniae R6

Radius of gyration: 17.14 Å; Cα contacts (8 Å, |Δi|>4): 154; chains: 1; bounding box: 50×47×45 Å

InterPro domains:
  IPR000792 Transcription regulator LuxR, C-terminal [PF00196] (8-61)
  IPR000792 Transcription regulator LuxR, C-terminal [PF00196] (80-133)
  IPR000792 Transcription regulator LuxR, C-terminal [PR00038] (81-95)
  IPR000792 Transcription regulator LuxR, C-terminal [PR00038] (95-111)
  IPR000792 Transcription regulator LuxR, C-terminal [PR00038] (111-123)
  IPR000792 Transcription re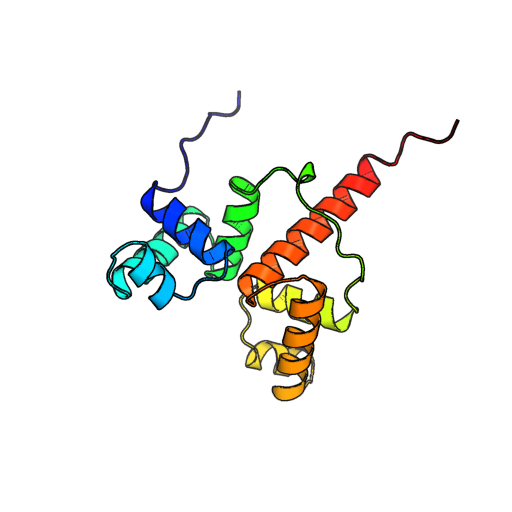gulator LuxR, C-terminal [PS50043] (2-67)
  IPR000792 Transcription regulator LuxR, C-terminal [PS50043] (75-139)
  IPR000792 Transcription regulator LuxR, C-terminal [SM00421] (6-63)
  IPR000792 Transcription regulator LuxR, C-terminal [SM00421] (78-135)
  IPR000792 Transcription regulator LuxR, C-terminal [cd06170] (81-134)
  IPR016032 Signal transduction response regulator, C-terminal effector [SSF46894] (7-62)
  IPR016032 Signal transduction response regulator, C-terminal effector [SSF46894] (69-137)
  IPR036388 Winged helix-like DNA-binding domain superfamily [G3DSA:1.10.10.10] (9-66)
  IPR036388 Winged helix-like DNA-binding domain superfamily [G3DSA:1.10.10.10] (73-142)

Sequence (154 aa):
MPTINRPLLTPREHDVMRLVLCGHNDGQIAAQLYLGLHTVTTYIQLAGHKLDAANRTVAALKYDLHYGPPLTACTPCATPLSPREQKVIEMVASGASDRVIAAHLHLSLSTVRQHLLSLRQKLGAPNRIAAAVEYYRQVRLLSYMKMTGGTSRH

Secondary structure (DSSP, 8-state):
-------SS-HHHHHHHHHHHTT--HHHHHHHHT--HHHHHHHHHHHHHHTT-SSHHHHHHHHHHHHSPPGGGPPPPSSPPPHHHHHHHHHHHTT--HHHHHHHHT--HHHHHHHHHHHHHHTT-SSHHHHHHHHHHHHHHHHHHHHHTTS---